Protein AF-0000000079761095 (afdb_homodimer)

Structure (mmCIF, N/CA/C/O backbone):
data_AF-0000000079761095-model_v1
#
loop_
_entity.id
_entity.type
_entity.pdbx_description
1 polymer 'Iron-only hydrogenase system regulator'
#
loop_
_atom_site.group_PDB
_atom_site.id
_atom_site.type_symbol
_atom_site.label_atom_id
_atom_site.label_alt_id
_atom_site.label_comp_id
_atom_site.label_asym_id
_atom_site.label_entity_id
_atom_site.label_seq_id
_atom_site.pdbx_PDB_ins_code
_atom_site.Cartn_x
_atom_site.Cartn_y
_atom_site.Cartn_z
_atom_site.occupancy
_atom_site.B_iso_or_equiv
_atom_site.auth_seq_id
_atom_site.auth_comp_id
_atom_site.auth_asym_id
_atom_site.auth_atom_id
_atom_site.pdbx_PDB_model_num
ATOM 1 N N . MET A 1 1 ? 18.969 -15.898 -5.188 1 64.88 1 MET A N 1
ATOM 2 C CA . MET A 1 1 ? 17.953 -15.617 -4.172 1 64.88 1 MET A CA 1
ATOM 3 C C . MET A 1 1 ? 16.625 -15.266 -4.82 1 64.88 1 MET A C 1
ATOM 5 O O . MET A 1 1 ? 16.578 -14.484 -5.77 1 64.88 1 MET A O 1
ATOM 9 N N . ASP A 1 2 ? 15.516 -16.047 -4.613 1 88.25 2 ASP A N 1
ATOM 10 C CA . ASP A 1 2 ? 14.297 -16.031 -5.414 1 88.25 2 ASP A CA 1
ATOM 11 C C . ASP A 1 2 ? 13.477 -14.773 -5.152 1 88.25 2 ASP A C 1
ATOM 13 O O . ASP A 1 2 ? 13.328 -14.352 -4 1 88.25 2 ASP A O 1
ATOM 17 N N . ASN A 1 3 ? 13.266 -14.039 -6.207 1 95.44 3 ASN A N 1
ATOM 18 C CA . ASN A 1 3 ? 12.453 -12.828 -6.145 1 95.44 3 ASN A CA 1
ATOM 19 C C . ASN A 1 3 ? 11.07 -13.117 -5.566 1 95.44 3 ASN A C 1
ATOM 21 O O . ASN A 1 3 ? 10.555 -14.227 -5.707 1 95.44 3 ASN A O 1
ATOM 25 N N . ARG A 1 4 ? 10.602 -12.164 -4.84 1 96.5 4 ARG A N 1
ATOM 26 C CA . ARG A 1 4 ? 9.219 -12.172 -4.363 1 96.5 4 ARG A CA 1
ATOM 27 C C . ARG A 1 4 ? 8.5 -10.883 -4.758 1 96.5 4 ARG A C 1
ATOM 29 O O . ARG A 1 4 ? 9.117 -9.828 -4.871 1 96.5 4 ARG A O 1
ATOM 36 N N . VAL A 1 5 ? 7.227 -11.055 -4.934 1 97.62 5 VAL A N 1
ATOM 37 C CA . VAL A 1 5 ? 6.402 -9.891 -5.219 1 97.62 5 VAL A CA 1
ATOM 38 C C . VAL A 1 5 ? 6.031 -9.18 -3.916 1 97.62 5 VAL A C 1
ATOM 40 O O . VAL A 1 5 ? 5.543 -9.812 -2.979 1 97.62 5 VAL A O 1
ATOM 43 N N . SER A 1 6 ? 6.336 -7.914 -3.852 1 98.38 6 SER A N 1
ATOM 44 C CA . SER A 1 6 ? 5.98 -7.09 -2.699 1 98.38 6 SER A CA 1
ATOM 45 C C . SER A 1 6 ? 5.41 -5.746 -3.133 1 98.38 6 SER A C 1
ATOM 47 O O . SER A 1 6 ? 5.637 -5.305 -4.262 1 98.38 6 SER A O 1
ATOM 49 N N . VAL A 1 7 ? 4.656 -5.18 -2.289 1 98.31 7 VAL A N 1
ATOM 50 C CA . VAL A 1 7 ? 4.168 -3.812 -2.434 1 98.31 7 VAL A CA 1
ATOM 51 C C . VAL A 1 7 ? 4.656 -2.961 -1.264 1 98.31 7 VAL A C 1
ATOM 53 O O . VAL A 1 7 ? 4.539 -3.365 -0.104 1 98.31 7 VAL A O 1
ATOM 56 N N . ILE A 1 8 ? 5.25 -1.808 -1.535 1 98.69 8 ILE A N 1
ATOM 57 C CA . ILE A 1 8 ? 5.559 -0.82 -0.507 1 98.69 8 ILE A CA 1
ATOM 58 C C . ILE A 1 8 ? 4.602 0.364 -0.625 1 98.69 8 ILE A C 1
ATOM 60 O O . ILE A 1 8 ? 4.605 1.078 -1.63 1 98.69 8 ILE A O 1
ATOM 64 N N . SER A 1 9 ? 3.77 0.522 0.354 1 98.5 9 SER A N 1
ATOM 65 C CA . SER A 1 9 ? 2.99 1.748 0.498 1 98.5 9 SER A CA 1
ATOM 66 C C . SER A 1 9 ? 3.812 2.852 1.154 1 98.5 9 SER A C 1
ATOM 68 O O . SER A 1 9 ? 4.484 2.619 2.162 1 98.5 9 SER A O 1
ATOM 70 N N . ILE A 1 10 ? 3.773 4.016 0.576 1 98.62 10 ILE A N 1
ATOM 71 C CA . ILE A 1 10 ? 4.543 5.164 1.032 1 98.62 10 ILE A CA 1
ATOM 72 C C . ILE A 1 10 ? 3.611 6.355 1.261 1 98.62 10 ILE A C 1
ATOM 7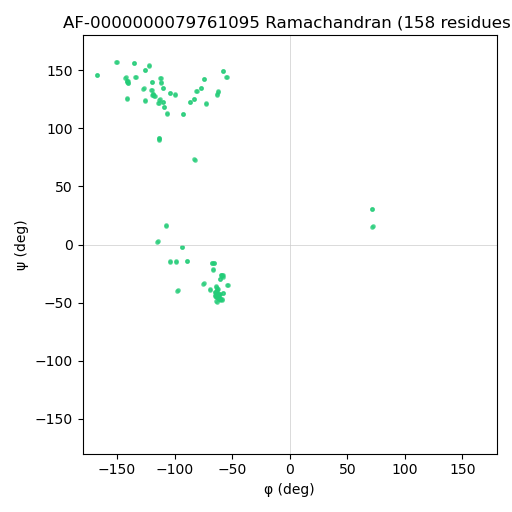4 O O . ILE A 1 10 ? 2.809 6.695 0.39 1 98.62 10 ILE A O 1
ATOM 78 N N . ILE A 1 11 ? 3.607 6.93 2.438 1 98.44 11 ILE A N 1
ATOM 79 C CA . ILE A 1 11 ? 2.922 8.188 2.719 1 98.44 11 ILE A CA 1
ATOM 80 C C . ILE A 1 11 ? 3.947 9.289 2.965 1 98.44 11 ILE A C 1
ATOM 82 O O . ILE A 1 11 ? 4.82 9.156 3.824 1 98.44 11 ILE A O 1
ATOM 86 N N . ILE A 1 12 ? 3.836 10.336 2.168 1 98.25 12 ILE A N 1
ATOM 87 C CA . ILE A 1 12 ? 4.734 11.477 2.277 1 98.25 12 ILE A CA 1
ATOM 88 C C . ILE A 1 12 ? 3.98 12.68 2.852 1 98.25 12 ILE A C 1
ATOM 90 O O . ILE A 1 12 ? 3.057 13.195 2.221 1 98.25 12 ILE A O 1
ATOM 94 N N . LYS A 1 13 ? 4.441 13.102 3.982 1 97.06 13 LYS A N 1
ATOM 95 C CA . LYS A 1 13 ? 3.848 14.273 4.629 1 97.06 13 LYS A CA 1
ATOM 96 C C . LYS A 1 13 ? 4.652 15.531 4.332 1 97.06 13 LYS A C 1
ATOM 98 O O . LYS A 1 13 ? 4.082 16.609 4.117 1 97.06 13 LYS A O 1
ATOM 103 N N . GLU A 1 14 ? 5.977 15.352 4.34 1 96.06 14 GLU A N 1
ATOM 104 C CA . GLU A 1 14 ? 6.867 16.469 4.055 1 96.06 14 GLU A CA 1
ATOM 105 C C . GLU A 1 14 ? 7.215 16.531 2.568 1 96.06 14 GLU A C 1
ATOM 107 O O . GLU A 1 14 ? 7.984 15.711 2.068 1 96.06 14 GLU A O 1
ATOM 112 N N . GLU A 1 15 ? 6.73 17.578 1.891 1 94.38 15 GLU A N 1
ATOM 113 C CA . GLU A 1 15 ? 6.922 17.734 0.452 1 94.38 15 GLU A CA 1
ATOM 114 C C . GLU A 1 15 ? 8.406 17.797 0.097 1 94.38 15 GLU A C 1
ATOM 116 O O . GLU A 1 15 ? 8.805 17.391 -0.998 1 94.38 15 GLU A O 1
ATOM 121 N N . GLU A 1 16 ? 9.195 18.234 1.048 1 96.38 16 GLU A N 1
ATOM 122 C CA . GLU A 1 16 ? 10.633 18.375 0.824 1 96.38 16 GLU A CA 1
ATOM 123 C C . GLU A 1 16 ? 11.297 17.016 0.636 1 96.38 16 GLU A C 1
ATOM 125 O O . GLU A 1 16 ? 12.414 16.922 0.113 1 96.38 16 GLU A O 1
ATOM 130 N N . SER A 1 17 ? 10.562 16 1.037 1 98.06 17 SER A N 1
ATOM 131 C CA . SER A 1 17 ? 11.133 14.656 0.964 1 98.06 17 SER A CA 1
ATOM 132 C C . SER A 1 17 ? 10.766 13.969 -0.347 1 98.06 17 SER A C 1
ATOM 134 O O . SER A 1 17 ? 11.273 12.883 -0.646 1 98.06 17 SER A O 1
ATOM 136 N N . ILE A 1 18 ? 9.977 14.609 -1.194 1 97.62 18 ILE A N 1
ATOM 137 C CA . ILE A 1 18 ? 9.492 14.023 -2.439 1 97.62 18 ILE A CA 1
ATOM 138 C C . ILE A 1 18 ? 10.672 13.719 -3.359 1 97.62 18 ILE A C 1
ATOM 140 O O . ILE A 1 18 ? 10.727 12.641 -3.965 1 97.62 18 ILE A O 1
ATOM 144 N N . GLY A 1 19 ? 11.531 14.617 -3.428 1 98.19 19 GLY A N 1
ATOM 145 C CA . GLY A 1 19 ? 12.711 14.398 -4.254 1 98.19 19 GLY A CA 1
ATOM 146 C C . GLY A 1 19 ? 13.516 13.188 -3.828 1 98.19 19 GLY A C 1
ATOM 147 O O . GLY A 1 19 ? 13.914 12.375 -4.664 1 98.19 19 GLY A O 1
ATOM 148 N N . ALA A 1 20 ? 13.773 13.07 -2.518 1 98.56 20 ALA A N 1
ATOM 149 C CA . ALA A 1 20 ? 14.555 11.961 -1.973 1 98.56 20 ALA A CA 1
ATOM 150 C C . ALA A 1 20 ? 13.852 10.625 -2.205 1 98.56 20 ALA A C 1
ATOM 152 O O . ALA A 1 20 ? 14.5 9.633 -2.541 1 98.56 20 ALA A O 1
ATOM 153 N N . VAL A 1 21 ? 12.57 10.609 -2.062 1 98.75 21 VAL A N 1
ATOM 154 C CA . VAL A 1 21 ? 11.797 9.398 -2.322 1 98.75 21 VAL A CA 1
ATOM 155 C C . VAL A 1 21 ? 11.977 8.977 -3.777 1 98.75 21 VAL A C 1
ATOM 157 O O . VAL A 1 21 ? 12.281 7.812 -4.059 1 98.75 21 VAL A O 1
ATOM 160 N N . ASN A 1 22 ? 11.844 9.969 -4.691 1 98.25 22 ASN A N 1
ATOM 161 C CA . ASN A 1 22 ? 11.977 9.68 -6.117 1 98.25 22 ASN A CA 1
ATOM 162 C C . ASN A 1 22 ? 13.367 9.164 -6.461 1 98.25 22 ASN A C 1
ATOM 164 O O . ASN A 1 22 ? 13.516 8.266 -7.289 1 98.25 22 ASN A O 1
ATOM 168 N N . GLU A 1 23 ? 14.281 9.727 -5.824 1 98.69 23 GLU A N 1
ATOM 169 C CA . GLU A 1 23 ? 15.648 9.289 -6.062 1 98.69 23 GLU A CA 1
ATOM 170 C C . GLU A 1 23 ? 15.852 7.84 -5.613 1 98.69 23 GLU A C 1
ATOM 172 O O . GLU A 1 23 ? 16.469 7.047 -6.324 1 98.69 23 GLU A O 1
ATOM 177 N N . LEU A 1 24 ? 15.336 7.527 -4.457 1 98.81 24 LEU A N 1
ATOM 178 C CA . LEU A 1 24 ? 15.445 6.16 -3.957 1 98.81 24 LEU A CA 1
ATOM 179 C C . LEU A 1 24 ? 14.75 5.18 -4.895 1 98.81 24 LEU A C 1
ATOM 181 O O . LEU A 1 24 ? 15.289 4.117 -5.207 1 98.81 24 LEU A O 1
ATOM 185 N N . LEU A 1 25 ? 13.547 5.543 -5.387 1 98.81 25 LEU A N 1
ATOM 186 C CA . LEU A 1 25 ? 12.82 4.672 -6.301 1 98.81 25 LEU A CA 1
ATOM 187 C C . LEU A 1 25 ? 13.586 4.48 -7.605 1 98.81 25 LEU A C 1
ATOM 189 O O . LEU A 1 25 ? 13.578 3.393 -8.18 1 98.81 25 LEU A O 1
ATOM 193 N N . HIS A 1 26 ? 14.219 5.586 -7.961 1 98.69 26 HIS A N 1
ATOM 194 C CA . HIS A 1 26 ? 15.039 5.484 -9.164 1 98.69 26 HIS A CA 1
ATOM 195 C C . HIS A 1 26 ? 16.203 4.52 -8.961 1 98.69 26 HIS A C 1
ATOM 197 O O . HIS A 1 26 ? 16.5 3.711 -9.836 1 98.69 26 HIS A O 1
ATOM 203 N N . GLU A 1 27 ? 16.844 4.535 -7.844 1 98.56 27 GLU A N 1
ATOM 204 C CA . GLU A 1 27 ? 17.969 3.662 -7.527 1 98.56 27 GLU A CA 1
ATOM 205 C C . GLU A 1 27 ? 17.562 2.191 -7.582 1 98.56 27 GLU A C 1
ATOM 207 O O . GLU A 1 27 ? 18.391 1.323 -7.875 1 98.56 27 GLU A O 1
ATOM 212 N N . PHE A 1 28 ? 16.312 1.917 -7.293 1 98.69 28 PHE A N 1
ATOM 213 C CA . PHE A 1 28 ? 15.852 0.536 -7.207 1 98.69 28 PHE A CA 1
ATOM 214 C C . PHE A 1 28 ? 14.977 0.183 -8.398 1 98.69 28 PHE A C 1
ATOM 216 O O . PHE A 1 28 ? 14.242 -0.809 -8.367 1 98.69 28 PHE A O 1
ATOM 223 N N . ARG A 1 29 ? 14.984 0.918 -9.453 1 98.31 29 ARG A N 1
ATOM 224 C CA . ARG A 1 29 ? 14.055 0.848 -10.578 1 98.31 29 ARG A CA 1
ATOM 225 C C . ARG A 1 29 ? 14.078 -0.533 -11.227 1 98.31 29 ARG A C 1
ATOM 227 O O . ARG A 1 29 ? 13.086 -0.967 -11.812 1 98.31 29 ARG A O 1
ATOM 234 N N . GLU A 1 30 ? 15.227 -1.26 -11.109 1 98.12 30 GLU A N 1
ATOM 235 C CA . GLU A 1 30 ? 15.344 -2.557 -11.766 1 98.12 30 GLU A CA 1
ATOM 236 C C . GLU A 1 30 ? 14.391 -3.576 -11.148 1 98.12 30 GLU A C 1
ATOM 238 O O . GLU A 1 30 ? 14.055 -4.582 -11.781 1 98.12 30 GLU A O 1
ATOM 243 N N . TYR A 1 31 ? 13.969 -3.35 -9.961 1 98.38 31 TYR A N 1
ATOM 244 C CA . TYR A 1 31 ? 13.102 -4.277 -9.242 1 98.38 31 TYR A CA 1
ATOM 245 C C . TYR A 1 31 ? 11.641 -3.844 -9.328 1 98.38 31 TYR A C 1
ATOM 247 O O . TYR A 1 31 ? 10.734 -4.609 -8.992 1 98.38 31 TYR A O 1
ATOM 255 N N . ILE A 1 32 ? 11.359 -2.588 -9.75 1 98.44 32 ILE A N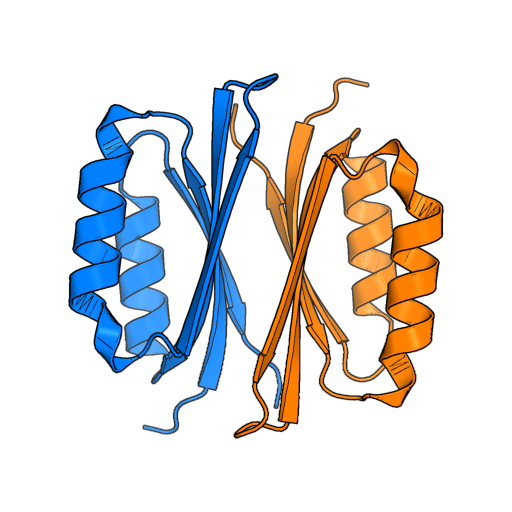 1
ATOM 256 C CA . ILE A 1 32 ? 10.023 -2.004 -9.695 1 98.44 32 ILE A CA 1
ATOM 257 C C . ILE A 1 32 ? 9.25 -2.365 -10.961 1 98.44 32 ILE A C 1
ATOM 259 O O . ILE A 1 32 ? 9.695 -2.066 -12.078 1 98.44 32 ILE A O 1
ATOM 263 N N . VAL A 1 33 ? 8.148 -2.984 -10.711 1 96.88 33 VAL A N 1
ATOM 264 C CA . VAL A 1 33 ? 7.375 -3.408 -11.867 1 96.88 33 VAL A CA 1
ATOM 265 C C . VAL A 1 33 ? 6.18 -2.479 -12.062 1 96.88 33 VAL A C 1
ATOM 267 O O . VAL A 1 33 ? 5.512 -2.52 -13.094 1 96.88 33 VAL A O 1
ATOM 270 N N . GLY A 1 34 ? 5.891 -1.722 -11.055 1 96.44 34 GLY A N 1
ATOM 271 C CA . GLY A 1 34 ? 4.805 -0.754 -11.117 1 96.44 34 GLY A CA 1
ATOM 272 C C . GLY A 1 34 ? 4.812 0.23 -9.969 1 96.44 34 GLY A C 1
ATOM 273 O O . GLY A 1 34 ? 5.273 -0.095 -8.867 1 96.44 34 GLY A O 1
ATOM 274 N N . ARG A 1 35 ? 4.402 1.448 -10.273 1 96 35 ARG A N 1
ATOM 275 C CA . ARG A 1 35 ? 4.273 2.479 -9.25 1 96 35 ARG A CA 1
ATOM 276 C C . ARG A 1 35 ? 3.023 3.322 -9.477 1 96 35 ARG A C 1
ATOM 278 O O . ARG A 1 35 ? 2.666 3.619 -10.617 1 96 35 ARG A O 1
ATOM 285 N N . MET A 1 36 ? 2.373 3.617 -8.438 1 94.62 36 MET A N 1
ATOM 286 C CA . MET A 1 36 ? 1.182 4.465 -8.453 1 94.62 36 MET A CA 1
ATOM 287 C C . MET A 1 36 ? 1.247 5.508 -7.344 1 94.62 36 MET A C 1
ATOM 289 O O . MET A 1 36 ? 1.802 5.254 -6.273 1 94.62 36 MET A O 1
ATOM 293 N N . GLY A 1 37 ? 0.682 6.738 -7.723 1 94.38 37 GLY A N 1
ATOM 294 C CA . GLY A 1 37 ? 0.681 7.793 -6.723 1 94.38 37 GLY A CA 1
ATOM 295 C C . GLY A 1 37 ? -0.573 8.648 -6.754 1 94.38 37 GLY A C 1
ATOM 296 O O . GLY A 1 37 ? -1.129 8.898 -7.824 1 94.38 37 GLY A O 1
ATOM 297 N N . ILE A 1 38 ? -1.025 9.062 -5.625 1 93.75 38 ILE A N 1
ATOM 298 C CA . ILE A 1 38 ? -2.211 9.906 -5.52 1 93.75 38 ILE A CA 1
ATOM 299 C C . ILE A 1 38 ? -2.004 10.961 -4.434 1 93.75 38 ILE A C 1
ATOM 301 O O . ILE A 1 38 ? -1.709 10.625 -3.285 1 93.75 38 ILE A O 1
ATOM 305 N N . PRO A 1 39 ? -2.182 12.266 -4.758 1 94.56 39 PRO A N 1
ATOM 306 C CA . PRO A 1 39 ? -2.184 13.281 -3.709 1 94.56 39 PRO A CA 1
ATOM 307 C C . PRO A 1 39 ? -3.492 13.32 -2.924 1 94.56 39 PRO A C 1
ATOM 309 O O . PRO A 1 39 ? -4.566 13.117 -3.494 1 94.56 39 PRO A O 1
ATOM 312 N N . TYR A 1 40 ? -3.395 13.391 -1.656 1 96.94 40 TYR A N 1
ATOM 313 C CA . TYR A 1 40 ? -4.547 13.68 -0.807 1 96.94 40 TYR A CA 1
ATOM 314 C C . TYR A 1 40 ? -4.395 15.031 -0.125 1 96.94 40 TYR A C 1
ATOM 316 O O . TYR A 1 40 ? -3.918 15.117 1.01 1 96.94 40 TYR A O 1
ATOM 324 N N . ARG A 1 41 ? -4.891 16.078 -0.725 1 94.94 41 ARG A N 1
ATOM 325 C CA . ARG A 1 41 ? -4.602 17.469 -0.39 1 94.94 41 ARG A CA 1
ATO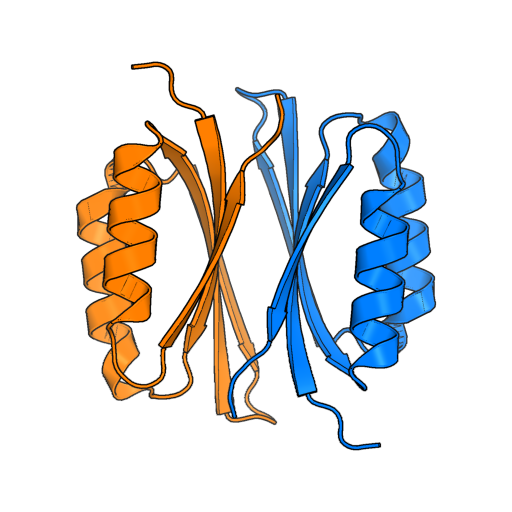M 326 C C . ARG A 1 41 ? -5.32 17.875 0.891 1 94.94 41 ARG A C 1
ATOM 328 O O . ARG A 1 41 ? -4.801 18.688 1.667 1 94.94 41 ARG A O 1
ATOM 335 N N . ASP A 1 42 ? -6.5 17.281 1.057 1 95 42 ASP A N 1
ATOM 336 C CA . ASP A 1 42 ? -7.281 17.688 2.223 1 95 42 ASP A CA 1
ATOM 337 C C . ASP A 1 42 ? -6.5 17.453 3.514 1 95 42 ASP A C 1
ATOM 339 O O . ASP A 1 42 ? -6.699 18.156 4.504 1 95 42 ASP A O 1
ATOM 343 N N . ARG A 1 43 ? -5.594 16.453 3.371 1 95.69 43 ARG A N 1
ATOM 344 C CA . ARG A 1 43 ? -4.805 16.141 4.559 1 95.69 43 ARG A CA 1
ATOM 345 C C . ARG A 1 43 ? -3.332 16.453 4.336 1 95.69 43 ARG A C 1
ATOM 347 O O . ARG A 1 43 ? -2.492 16.172 5.191 1 95.69 43 ARG A O 1
ATOM 354 N N . GLY A 1 44 ? -2.992 16.953 3.25 1 95.5 44 GLY A N 1
ATOM 355 C CA . GLY A 1 44 ? -1.648 17.422 2.938 1 95.5 44 GLY A CA 1
ATOM 356 C C . GLY A 1 44 ? -0.651 16.297 2.771 1 95.5 44 GLY A C 1
ATOM 357 O O . GLY A 1 44 ? 0.516 16.422 3.146 1 95.5 44 GLY A O 1
ATOM 358 N N . VAL A 1 45 ? -1.139 15.195 2.312 1 97 45 VAL A N 1
ATOM 359 C CA . VAL A 1 45 ? -0.204 14.078 2.17 1 97 45 VAL A CA 1
ATOM 360 C C . VAL A 1 45 ? -0.191 13.602 0.72 1 97 45 VAL A C 1
ATOM 362 O O . VAL A 1 45 ? -1.146 13.828 -0.025 1 97 45 VAL A O 1
ATOM 365 N N . SER A 1 46 ? 0.903 13.016 0.318 1 97.5 46 SER A N 1
ATOM 366 C CA . SER A 1 46 ? 1.04 12.266 -0.927 1 97.5 46 SER A CA 1
ATOM 367 C C . SER A 1 46 ? 1.235 10.773 -0.66 1 97.5 46 SER A C 1
ATOM 369 O O . SER A 1 46 ? 1.947 10.398 0.272 1 97.5 46 SER A O 1
ATOM 371 N N . ILE A 1 47 ? 0.594 9.953 -1.454 1 97.75 47 ILE A N 1
ATOM 372 C CA . ILE A 1 47 ? 0.656 8.508 -1.284 1 97.75 47 ILE A CA 1
ATOM 373 C C . ILE A 1 47 ? 1.239 7.863 -2.541 1 97.75 47 ILE A C 1
ATOM 375 O O . ILE A 1 47 ? 0.859 8.219 -3.66 1 97.75 47 ILE A O 1
ATOM 379 N N . ILE A 1 48 ? 2.174 6.969 -2.4 1 98.19 48 ILE A N 1
ATOM 380 C CA . ILE A 1 48 ? 2.746 6.195 -3.5 1 98.19 48 ILE A CA 1
ATOM 381 C C . ILE A 1 48 ? 2.672 4.707 -3.176 1 98.19 48 ILE A C 1
ATOM 383 O O . ILE A 1 48 ? 2.936 4.297 -2.043 1 98.19 48 ILE A O 1
ATOM 387 N N . SER A 1 49 ? 2.279 3.893 -4.02 1 97.94 49 SER A N 1
ATOM 388 C CA . SER A 1 49 ? 2.363 2.438 -3.945 1 97.94 49 SER A CA 1
ATOM 389 C C . SER A 1 49 ? 3.309 1.885 -5.004 1 97.94 49 SER A C 1
ATOM 391 O O . SER A 1 49 ? 3.141 2.152 -6.195 1 97.94 49 SER A O 1
ATOM 393 N N . VAL A 1 50 ? 4.285 1.135 -4.555 1 98.38 50 VAL A N 1
ATOM 394 C CA . VAL A 1 50 ? 5.277 0.581 -5.469 1 98.38 50 VAL A CA 1
ATOM 395 C C . VAL A 1 50 ? 5.242 -0.945 -5.41 1 98.38 50 VAL A C 1
ATOM 397 O O . VAL A 1 50 ? 5.262 -1.532 -4.328 1 98.38 50 VAL A O 1
ATOM 400 N N . VAL A 1 51 ? 5.148 -1.542 -6.566 1 98.38 51 VAL A N 1
ATOM 401 C CA . VAL A 1 51 ? 5.164 -2.996 -6.684 1 98.38 51 VAL A CA 1
ATOM 402 C C . VAL A 1 51 ? 6.555 -3.467 -7.098 1 98.38 51 VAL A C 1
ATOM 404 O O . VAL A 1 51 ? 7.121 -2.973 -8.078 1 98.38 51 VAL A O 1
ATOM 407 N N . LEU A 1 52 ? 7.07 -4.434 -6.32 1 98.56 52 LEU A N 1
ATOM 408 C CA . LEU A 1 52 ? 8.406 -4.953 -6.59 1 98.56 52 LEU A CA 1
ATOM 409 C C . LEU A 1 52 ? 8.359 -6.445 -6.902 1 98.56 52 LEU A C 1
ATOM 411 O O . LEU A 1 52 ? 7.535 -7.176 -6.34 1 98.56 52 LEU A O 1
ATOM 415 N N . ASP A 1 53 ? 9.133 -6.809 -7.836 1 98.31 53 ASP A N 1
ATOM 416 C CA . ASP A 1 53 ? 9.57 -8.188 -8.008 1 98.31 53 ASP A CA 1
ATOM 417 C C . ASP A 1 53 ? 11.07 -8.328 -7.77 1 98.31 53 ASP A C 1
ATOM 419 O O . ASP A 1 53 ? 11.867 -8.102 -8.68 1 98.31 53 ASP A O 1
ATOM 423 N N . ALA A 1 54 ? 11.43 -8.602 -6.457 1 98.38 54 ALA A N 1
ATOM 424 C CA . ALA A 1 54 ? 12.805 -8.406 -5.996 1 98.38 54 ALA A CA 1
ATOM 425 C C . ALA A 1 54 ? 13.156 -9.383 -4.879 1 98.38 54 ALA A C 1
ATOM 427 O O . ALA A 1 54 ? 12.266 -9.953 -4.242 1 98.38 54 ALA A O 1
ATOM 428 N N . PRO A 1 55 ? 14.508 -9.648 -4.695 1 97.81 55 PRO A N 1
ATOM 429 C CA . PRO A 1 55 ? 14.914 -10.359 -3.479 1 97.81 55 PRO A CA 1
ATOM 430 C C . PRO A 1 55 ? 14.484 -9.641 -2.203 1 97.81 55 PRO A C 1
ATOM 432 O O . PRO A 1 55 ? 14.398 -8.414 -2.182 1 97.81 55 PRO A O 1
ATOM 435 N N . GLY A 1 56 ? 14.219 -10.422 -1.152 1 97.19 56 GLY A N 1
ATOM 436 C CA . GLY A 1 56 ? 13.758 -9.875 0.112 1 97.19 56 GLY A CA 1
ATOM 437 C C . GLY A 1 56 ? 14.672 -8.789 0.66 1 97.19 56 GLY A C 1
ATOM 438 O O . GLY A 1 56 ? 14.195 -7.805 1.229 1 97.19 56 GLY A O 1
ATOM 439 N N . ASP A 1 57 ? 15.898 -8.938 0.451 1 97.12 57 ASP A N 1
ATOM 440 C CA . ASP A 1 57 ? 16.859 -7.973 0.992 1 97.12 57 ASP A CA 1
ATOM 441 C C . ASP A 1 57 ? 16.734 -6.625 0.288 1 97.12 57 ASP A C 1
ATOM 443 O O . ASP A 1 57 ? 16.906 -5.574 0.914 1 97.12 57 ASP A O 1
ATOM 447 N N . ALA A 1 58 ? 16.516 -6.645 -1.001 1 98.12 58 ALA A N 1
ATOM 448 C CA . ALA A 1 58 ? 16.328 -5.402 -1.746 1 98.12 58 ALA A CA 1
ATOM 449 C C . ALA A 1 58 ? 15.078 -4.664 -1.289 1 98.12 58 ALA A C 1
ATOM 451 O O . ALA A 1 58 ? 15.109 -3.451 -1.061 1 98.12 58 ALA A O 1
ATOM 452 N N . THR A 1 59 ? 14 -5.402 -1.123 1 98.44 59 THR A N 1
ATOM 453 C CA . THR A 1 59 ? 12.742 -4.801 -0.672 1 98.44 59 THR A CA 1
ATOM 454 C C . THR A 1 59 ? 12.906 -4.191 0.716 1 98.44 59 THR A C 1
ATOM 456 O O . THR A 1 59 ? 12.508 -3.047 0.947 1 98.44 59 THR A O 1
ATOM 459 N N . SER A 1 60 ? 13.555 -4.984 1.595 1 98 60 SER A N 1
ATOM 460 C CA . SER A 1 60 ? 13.766 -4.504 2.957 1 98 60 SER A CA 1
ATOM 461 C C . SER A 1 60 ? 14.672 -3.273 2.979 1 98 60 SER A C 1
ATOM 463 O O . SER A 1 60 ? 14.43 -2.34 3.748 1 98 60 SER A O 1
ATOM 465 N N . SER A 1 61 ? 15.695 -3.318 2.16 1 98.56 61 SER A N 1
ATOM 466 C CA . SER A 1 61 ? 16.625 -2.193 2.068 1 98.56 61 SER A CA 1
ATOM 467 C C . SER A 1 61 ? 15.906 -0.927 1.61 1 98.56 61 SER A C 1
ATOM 469 O O . SER A 1 61 ? 16.047 0.131 2.227 1 98.56 61 SER A O 1
ATOM 471 N N . LEU A 1 62 ? 15.109 -1.029 0.595 1 98.75 62 LEU A N 1
ATOM 472 C CA . LEU A 1 62 ? 14.367 0.123 0.091 1 98.75 62 LEU A CA 1
ATOM 473 C C . LEU A 1 62 ? 13.383 0.634 1.135 1 98.75 62 LEU A C 1
ATOM 475 O O . LEU A 1 62 ? 13.336 1.834 1.414 1 98.75 62 LEU A O 1
ATOM 479 N N . SER A 1 63 ? 12.617 -0.304 1.691 1 98.56 63 SER A N 1
ATOM 480 C CA . SER A 1 63 ? 11.633 0.079 2.703 1 98.56 63 SER A CA 1
ATOM 481 C C . SER A 1 63 ? 12.305 0.778 3.883 1 98.56 63 SER A C 1
ATOM 483 O O . SER A 1 63 ? 11.812 1.799 4.367 1 98.56 63 SER A O 1
ATOM 485 N N . GLY A 1 64 ? 13.453 0.19 4.25 1 98.44 64 GLY A N 1
ATOM 486 C CA . GLY A 1 64 ? 14.203 0.782 5.348 1 98.44 64 GLY A CA 1
ATOM 487 C C . GLY A 1 64 ? 14.68 2.191 5.051 1 98.44 64 GLY A C 1
ATOM 488 O O . GLY A 1 64 ? 14.555 3.084 5.891 1 98.44 64 GLY A O 1
ATOM 489 N N . LYS A 1 65 ? 15.219 2.438 3.926 1 98.75 65 LYS A N 1
ATOM 490 C CA . LYS A 1 65 ? 15.719 3.75 3.518 1 98.75 65 LYS A CA 1
ATOM 491 C C . LYS A 1 65 ? 14.578 4.766 3.436 1 98.75 65 LYS A C 1
ATOM 493 O O . LYS A 1 65 ? 14.727 5.906 3.871 1 98.75 65 LYS A O 1
ATOM 498 N N . LEU A 1 66 ? 13.438 4.355 2.898 1 98.69 66 LEU A N 1
ATOM 499 C CA . LEU A 1 66 ? 12.273 5.223 2.811 1 98.69 66 LEU A CA 1
ATOM 500 C C . LEU A 1 66 ? 11.805 5.648 4.199 1 98.69 66 LEU A C 1
ATOM 502 O O . LEU A 1 66 ? 11.516 6.824 4.426 1 98.69 66 LEU A O 1
ATOM 506 N N . GLY A 1 67 ? 11.812 4.684 5.094 1 97.38 67 GLY A N 1
ATOM 507 C CA . GLY A 1 67 ? 11.336 4.941 6.445 1 97.38 67 GLY A CA 1
ATOM 508 C C . GLY A 1 67 ? 12.203 5.922 7.207 1 97.38 67 GLY A C 1
ATOM 509 O O . GLY A 1 67 ? 11.773 6.488 8.219 1 97.38 67 GLY A O 1
ATOM 510 N N . MET A 1 68 ? 13.391 6.152 6.723 1 97.69 68 MET A N 1
ATOM 511 C CA . MET A 1 68 ? 14.336 7.027 7.41 1 97.69 68 MET A CA 1
ATOM 512 C C . MET A 1 68 ? 14.172 8.477 6.961 1 97.69 68 MET A C 1
ATOM 514 O O . MET A 1 68 ? 14.711 9.391 7.582 1 97.69 68 MET A O 1
ATOM 518 N N . LEU A 1 69 ? 13.477 8.648 5.902 1 98.12 69 LEU A N 1
ATOM 519 C CA . LEU A 1 69 ? 13.289 10 5.387 1 98.12 69 LEU A CA 1
ATOM 520 C C . LEU A 1 69 ? 12.289 10.781 6.242 1 98.12 69 LEU A C 1
ATOM 522 O O . LEU A 1 69 ? 11.281 10.219 6.684 1 98.12 69 LEU A O 1
ATOM 526 N N . GLU A 1 70 ? 12.547 12.055 6.43 1 97 70 GLU A N 1
ATOM 527 C CA . GLU A 1 70 ? 11.68 12.898 7.242 1 97 70 GLU A CA 1
ATOM 528 C C . GLU A 1 70 ? 10.273 12.984 6.641 1 97 70 GLU A C 1
ATOM 530 O O . GLU A 1 70 ? 10.125 13.234 5.441 1 97 70 GLU A O 1
ATOM 535 N N . GLY A 1 71 ? 9.266 12.766 7.492 1 97.25 71 GLY A N 1
ATOM 536 C CA . GLY A 1 71 ? 7.887 12.922 7.059 1 97.25 71 GLY A CA 1
ATOM 537 C C . GLY A 1 71 ? 7.422 11.82 6.125 1 97.25 71 GLY A C 1
ATOM 538 O O . GLY A 1 71 ? 6.445 11.984 5.391 1 97.25 71 GLY A O 1
ATOM 539 N N . VAL A 1 72 ? 8.203 10.719 6.098 1 98.25 72 VAL A N 1
ATOM 540 C CA . VAL A 1 72 ? 7.867 9.609 5.211 1 98.25 72 VAL A CA 1
ATOM 541 C C . VAL A 1 72 ? 7.594 8.359 6.039 1 98.25 72 VAL A C 1
ATOM 543 O O . VAL A 1 72 ? 8.344 8.039 6.961 1 98.25 72 VAL A O 1
ATOM 546 N N . SER A 1 73 ? 6.496 7.75 5.809 1 98 73 SER A N 1
ATOM 547 C CA . SER A 1 73 ? 6.191 6.422 6.336 1 98 73 SER A CA 1
ATOM 548 C C . SER A 1 73 ? 6.109 5.387 5.223 1 98 73 SER A C 1
ATOM 550 O O . SER A 1 73 ? 5.633 5.688 4.125 1 98 73 SER A O 1
ATOM 552 N N . ALA A 1 74 ? 6.59 4.195 5.531 1 98.25 74 ALA A N 1
ATOM 553 C CA . ALA A 1 74 ? 6.578 3.123 4.539 1 98.25 74 ALA A CA 1
ATOM 554 C C . ALA A 1 74 ? 6.234 1.784 5.188 1 98.25 74 ALA A C 1
ATOM 556 O O . ALA A 1 74 ? 6.676 1.495 6.301 1 98.25 74 ALA A O 1
ATOM 557 N N . LYS A 1 75 ? 5.449 0.969 4.508 1 98.25 75 LYS A N 1
ATOM 558 C CA . LYS A 1 75 ? 5.109 -0.383 4.941 1 98.25 75 LYS A CA 1
ATOM 559 C C . LYS A 1 75 ? 5.074 -1.347 3.76 1 98.25 75 LYS A C 1
ATOM 561 O O . LYS A 1 75 ? 4.551 -1.014 2.695 1 98.25 75 LYS A O 1
ATOM 566 N N . THR A 1 76 ? 5.586 -2.539 4.008 1 98.44 76 THR A N 1
ATOM 567 C CA . THR A 1 76 ? 5.719 -3.525 2.941 1 98.44 76 THR A CA 1
ATOM 568 C C . THR A 1 76 ? 4.73 -4.672 3.141 1 98.44 76 THR A C 1
ATOM 570 O O . THR A 1 76 ? 4.543 -5.148 4.262 1 98.44 76 THR A O 1
ATOM 573 N N . LEU A 1 77 ? 4.094 -5.035 2.066 1 98.31 77 LEU A N 1
ATOM 574 C CA . LEU A 1 77 ? 3.34 -6.281 1.965 1 98.31 77 LEU A CA 1
ATOM 575 C C . LEU A 1 77 ? 3.984 -7.223 0.954 1 98.31 77 LEU A C 1
ATOM 577 O O . LEU A 1 77 ? 4.16 -6.863 -0.213 1 98.31 77 LEU A O 1
ATOM 581 N N . THR A 1 78 ? 4.344 -8.367 1.401 1 97.31 78 THR A N 1
ATOM 582 C CA . THR A 1 78 ? 4.91 -9.367 0.5 1 97.31 78 THR A CA 1
ATOM 583 C C . THR A 1 78 ? 3.883 -10.445 0.177 1 97.31 78 THR A C 1
ATOM 585 O O . THR A 1 78 ? 3.217 -10.969 1.075 1 97.31 78 THR A O 1
ATOM 588 N N . ALA A 1 79 ? 3.758 -10.695 -1.139 1 93.62 79 ALA A N 1
ATOM 589 C CA . ALA A 1 79 ? 2.834 -11.75 -1.557 1 93.62 79 ALA A CA 1
ATOM 590 C C . ALA A 1 79 ? 3.279 -13.109 -1.03 1 93.62 79 ALA A C 1
ATOM 592 O O . ALA A 1 79 ? 4.473 -13.422 -1.027 1 93.62 79 ALA A O 1
ATOM 593 N N . LYS A 1 80 ? 2.33 -13.789 -0.399 1 83.88 80 LYS A N 1
ATOM 594 C CA . LYS A 1 80 ? 2.582 -15.188 -0.078 1 83.88 80 LYS A CA 1
ATOM 595 C C . LYS A 1 80 ? 2.273 -16.094 -1.271 1 83.88 80 LYS A C 1
ATOM 597 O O . LYS A 1 80 ? 1.139 -16.531 -1.438 1 83.88 80 LYS A O 1
ATOM 602 N N . LEU A 1 81 ? 3.148 -16.031 -2.227 1 69.25 81 LEU A N 1
ATOM 603 C CA . LEU A 1 81 ? 2.938 -16.844 -3.42 1 69.25 81 LEU A CA 1
ATOM 604 C C . LEU A 1 81 ? 3.395 -18.281 -3.189 1 69.25 81 LEU A C 1
ATOM 606 O O . LEU A 1 81 ? 4.293 -18.516 -2.379 1 69.25 81 LEU A O 1
ATOM 610 N N . MET B 1 1 ? -14.719 10.039 16.969 1 65 1 MET B N 1
ATOM 611 C CA . MET B 1 1 ? -13.438 9.359 16.828 1 65 1 MET B CA 1
ATOM 612 C C . MET B 1 1 ? -12.68 9.852 15.602 1 65 1 MET B C 1
ATOM 614 O O . MET B 1 1 ? -13.258 9.977 14.523 1 65 1 MET B O 1
ATOM 618 N N . ASP B 1 2 ? -11.477 10.492 15.734 1 88.19 2 ASP B N 1
ATOM 619 C CA . ASP B 1 2 ? -10.828 11.305 14.711 1 88.19 2 ASP B CA 1
ATOM 620 C C . ASP B 1 2 ? -10.273 10.43 13.586 1 88.19 2 ASP B C 1
ATOM 622 O O . ASP B 1 2 ? -9.695 9.375 13.844 1 88.19 2 ASP B O 1
ATOM 626 N N . ASN B 1 3 ? -10.75 10.711 12.414 1 95.44 3 ASN B N 1
ATOM 627 C CA . ASN B 1 3 ? -10.281 10.016 11.219 1 95.44 3 ASN B CA 1
ATOM 628 C C . ASN B 1 3 ? -8.766 10.109 11.07 1 95.44 3 ASN B C 1
ATOM 630 O O . ASN B 1 3 ? -8.156 11.078 11.531 1 95.44 3 ASN B O 1
ATOM 634 N N . ARG B 1 4 ? -8.227 9.055 10.578 1 96.38 4 ARG B N 1
ATOM 635 C CA . ARG B 1 4 ? -6.82 9.023 10.188 1 96.38 4 ARG B CA 1
ATOM 636 C C . ARG B 1 4 ? -6.668 8.57 8.734 1 96.38 4 ARG B C 1
ATOM 638 O O . ARG B 1 4 ? -7.473 7.777 8.242 1 96.38 4 ARG B O 1
ATOM 645 N N . VAL B 1 5 ? -5.633 9.078 8.156 1 97.56 5 VAL B N 1
ATOM 646 C CA . VAL B 1 5 ? -5.32 8.656 6.797 1 97.56 5 VAL B CA 1
ATOM 647 C C . VAL B 1 5 ? -4.531 7.348 6.832 1 97.56 5 VAL B C 1
ATOM 649 O O . VAL B 1 5 ? -3.533 7.238 7.543 1 97.56 5 VAL B O 1
ATOM 652 N N . SER B 1 6 ? -5.031 6.367 6.129 1 98.31 6 SER B N 1
ATOM 653 C CA . SER B 1 6 ? -4.355 5.082 6.008 1 98.31 6 SER B CA 1
ATOM 654 C C . SER B 1 6 ? -4.367 4.582 4.566 1 98.31 6 SER B C 1
ATOM 656 O O . SER B 1 6 ? -5.191 5.023 3.76 1 98.31 6 SER B O 1
ATOM 658 N N . VAL B 1 7 ? -3.438 3.768 4.266 1 98.31 7 VAL B N 1
ATOM 659 C CA . VAL B 1 7 ? -3.385 3.039 3.002 1 98.31 7 VAL B CA 1
ATOM 660 C C . VAL B 1 7 ? -3.426 1.536 3.27 1 98.31 7 VAL B C 1
ATOM 662 O O . VAL B 1 7 ? -2.686 1.028 4.113 1 98.31 7 VAL B O 1
ATOM 665 N N . ILE B 1 8 ? -4.312 0.81 2.605 1 98.69 8 ILE B N 1
ATOM 666 C CA . ILE B 1 8 ? -4.301 -0.649 2.617 1 98.69 8 ILE B CA 1
ATOM 667 C C . ILE B 1 8 ? -3.793 -1.173 1.276 1 98.69 8 ILE B C 1
ATOM 669 O O . ILE B 1 8 ? -4.426 -0.959 0.24 1 98.69 8 ILE B O 1
ATOM 673 N N . SER B 1 9 ? -2.652 -1.777 1.298 1 98.5 9 SER B N 1
ATOM 674 C CA . SER B 1 9 ? -2.184 -2.553 0.153 1 98.5 9 SER B CA 1
ATOM 675 C C . SER B 1 9 ? -2.812 -3.941 0.131 1 98.5 9 SER B C 1
ATOM 677 O O . SER B 1 9 ? -2.852 -4.629 1.154 1 98.5 9 SER B O 1
ATOM 679 N N . ILE B 1 10 ? -3.309 -4.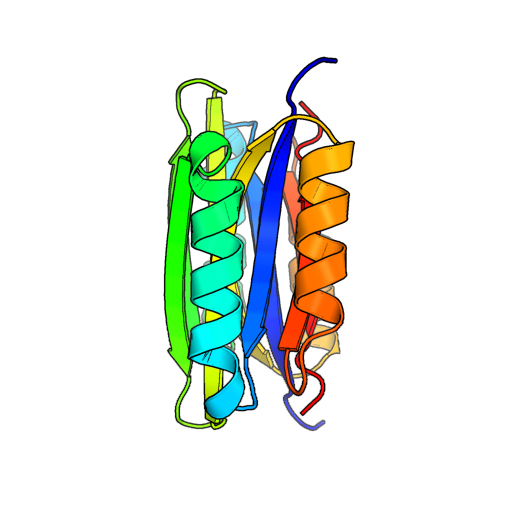332 -1.016 1 98.62 10 ILE B N 1
ATOM 680 C CA . ILE B 1 10 ? -4 -5.602 -1.203 1 98.62 10 ILE B CA 1
ATOM 681 C C . ILE B 1 10 ? -3.354 -6.379 -2.35 1 98.62 10 ILE B C 1
ATOM 683 O O . ILE B 1 10 ? -3.16 -5.84 -3.441 1 98.62 10 ILE B O 1
ATOM 687 N N . ILE B 1 11 ? -2.908 -7.586 -2.119 1 98.5 11 ILE B N 1
ATOM 688 C CA . ILE B 1 11 ? -2.457 -8.492 -3.168 1 98.5 11 ILE B CA 1
ATOM 689 C C . ILE B 1 11 ? -3.451 -9.641 -3.316 1 98.5 11 ILE B C 1
ATOM 691 O O . ILE B 1 11 ? -3.76 -10.336 -2.344 1 98.5 11 ILE B O 1
ATOM 695 N N . ILE B 1 12 ? -3.965 -9.789 -4.527 1 98.31 12 ILE B N 1
ATOM 696 C CA . ILE B 1 12 ? -4.926 -10.844 -4.832 1 98.31 12 ILE B CA 1
ATOM 697 C C . ILE B 1 12 ? -4.27 -11.898 -5.715 1 98.31 12 ILE B C 1
ATOM 699 O O . ILE B 1 12 ? -3.895 -11.625 -6.855 1 98.31 12 ILE B O 1
ATOM 703 N N . LYS B 1 13 ? -4.215 -13.078 -5.18 1 97.12 13 LYS B N 1
ATOM 704 C CA . LYS B 1 13 ? -3.65 -14.203 -5.926 1 97.12 13 LYS B CA 1
ATOM 705 C C . LYS B 1 13 ? -4.75 -15.031 -6.582 1 97.12 13 LYS B C 1
ATOM 707 O O . LYS B 1 13 ? -4.598 -15.492 -7.711 1 97.12 13 LYS B O 1
ATOM 712 N N . GLU B 1 14 ? -5.844 -15.188 -5.82 1 96.12 14 GLU B N 1
ATOM 713 C CA . GLU B 1 14 ? -6.98 -15.953 -6.328 1 96.12 14 GLU B CA 1
ATOM 714 C C . GLU B 1 14 ? -7.996 -15.039 -7.008 1 96.12 14 GLU B C 1
ATOM 716 O O . GLU B 1 14 ? -8.719 -14.297 -6.34 1 96.12 14 GLU B O 1
ATOM 721 N N . GLU B 1 15 ? -8.125 -15.188 -8.336 1 94.38 15 GLU B N 1
ATOM 722 C CA . GLU B 1 15 ? -9.008 -14.336 -9.125 1 94.38 15 GLU B CA 1
ATOM 723 C C . GLU B 1 15 ? -10.453 -14.453 -8.648 1 94.38 15 GLU B C 1
ATOM 725 O O . GLU B 1 15 ? -11.234 -13.5 -8.773 1 94.38 15 GLU B O 1
ATOM 730 N N . GLU B 1 16 ? -10.781 -15.578 -8.062 1 96.38 16 GLU B N 1
ATOM 731 C CA . GLU B 1 16 ? -12.141 -15.828 -7.598 1 96.38 16 GLU B CA 1
ATOM 732 C C . GLU B 1 16 ? -12.5 -14.906 -6.434 1 96.38 16 GLU B C 1
ATOM 734 O O . GLU B 1 16 ? -13.68 -14.719 -6.129 1 96.38 16 GLU B O 1
ATOM 739 N N . SER B 1 17 ? -11.461 -14.336 -5.875 1 98.06 17 SER B N 1
ATOM 740 C CA . SER B 1 17 ? -11.695 -13.484 -4.711 1 98.06 17 SER B CA 1
ATOM 741 C C . SER B 1 17 ? -11.859 -12.023 -5.113 1 98.06 17 SER B C 1
ATOM 743 O O . SER B 1 17 ? -12.203 -11.18 -4.277 1 98.06 17 SER B O 1
ATOM 745 N N . ILE B 1 18 ? -11.727 -11.703 -6.383 1 97.62 18 ILE B N 1
ATOM 746 C CA . ILE B 1 18 ? -11.781 -10.328 -6.879 1 97.62 18 ILE B CA 1
ATOM 747 C C . ILE B 1 18 ? -13.156 -9.734 -6.598 1 97.62 18 ILE B C 1
ATOM 749 O O . ILE B 1 18 ? -13.258 -8.586 -6.145 1 97.62 18 ILE B O 1
ATOM 753 N N . GLY B 1 19 ? -14.117 -10.477 -6.852 1 98.12 19 GLY B N 1
ATOM 754 C CA . GLY B 1 19 ? -15.469 -10.008 -6.586 1 98.12 19 GLY B CA 1
ATOM 755 C C . GLY B 1 19 ? -15.695 -9.641 -5.129 1 98.12 19 GLY B C 1
ATOM 756 O O . GLY B 1 19 ? -16.25 -8.586 -4.828 1 98.12 19 GLY B O 1
ATOM 757 N N . ALA B 1 20 ? -15.273 -10.531 -4.227 1 98.56 20 ALA B N 1
ATOM 758 C CA . ALA B 1 20 ? -15.445 -10.32 -2.791 1 98.56 20 ALA B CA 1
ATOM 759 C C . ALA B 1 20 ? -14.664 -9.094 -2.324 1 98.56 20 ALA B C 1
ATOM 761 O O . ALA B 1 20 ? -15.156 -8.312 -1.504 1 98.56 20 ALA B O 1
ATOM 762 N N . VAL B 1 21 ? -13.5 -8.906 -2.84 1 98.75 21 VAL B N 1
ATOM 763 C CA . VAL B 1 21 ? -12.695 -7.734 -2.508 1 98.75 21 VAL B CA 1
ATOM 764 C C . VAL B 1 21 ? -13.445 -6.465 -2.912 1 98.75 21 VAL B C 1
ATOM 766 O O . VAL B 1 21 ? -13.594 -5.539 -2.111 1 98.75 21 VAL B O 1
ATOM 769 N N . ASN B 1 22 ? -13.992 -6.477 -4.16 1 98.25 22 ASN B N 1
ATOM 770 C CA . ASN B 1 22 ? -14.711 -5.316 -4.664 1 98.25 22 ASN B CA 1
ATOM 771 C C . ASN B 1 22 ? -15.961 -5.027 -3.83 1 98.25 22 ASN B C 1
ATOM 773 O O . ASN B 1 22 ? -16.281 -3.863 -3.574 1 98.25 22 ASN B O 1
ATOM 777 N N . GLU B 1 23 ? -16.547 -6.055 -3.443 1 98.69 23 GLU B N 1
ATOM 778 C CA . GLU B 1 23 ? -17.734 -5.879 -2.613 1 98.69 23 GLU B CA 1
ATOM 779 C C . GLU B 1 23 ? -17.391 -5.246 -1.271 1 98.69 23 GLU B C 1
ATOM 781 O O . GLU B 1 23 ? -18.078 -4.336 -0.807 1 98.69 23 GLU B O 1
ATOM 786 N N . LEU B 1 24 ? -16.328 -5.723 -0.678 1 98.81 24 LEU B N 1
ATOM 787 C CA . LEU B 1 24 ? -15.891 -5.16 0.595 1 98.81 24 LEU B CA 1
ATOM 788 C C . LEU B 1 24 ? -15.531 -3.686 0.444 1 98.81 24 LEU B C 1
ATOM 790 O O . LEU B 1 24 ? -15.914 -2.859 1.274 1 98.81 24 LEU B O 1
ATOM 794 N N . LEU B 1 25 ? -14.82 -3.34 -0.643 1 98.75 25 LEU B N 1
ATOM 795 C CA . LEU B 1 25 ? -14.438 -1.95 -0.874 1 98.75 25 LEU B CA 1
ATOM 796 C C . LEU B 1 25 ? -15.672 -1.075 -1.077 1 98.75 25 LEU B C 1
ATOM 798 O O . LEU B 1 25 ? -15.703 0.074 -0.632 1 98.75 25 LEU B O 1
ATOM 802 N N . HIS B 1 26 ? -16.625 -1.71 -1.741 1 98.69 26 HIS B N 1
ATOM 803 C CA . HIS B 1 26 ? -17.875 -0.975 -1.929 1 98.69 26 HIS B CA 1
ATOM 804 C C . HIS B 1 26 ? -18.562 -0.707 -0.594 1 98.69 26 HIS B C 1
ATOM 806 O O . HIS B 1 26 ? -19.047 0.396 -0.358 1 98.69 26 HIS B O 1
ATOM 812 N N . GLU B 1 27 ? -18.5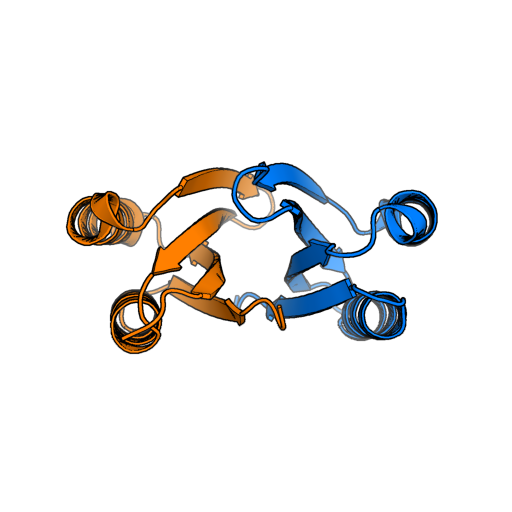78 -1.629 0.305 1 98.56 27 GLU B N 1
ATOM 813 C CA . GLU B 1 27 ? -19.203 -1.495 1.62 1 98.56 27 GLU B CA 1
ATOM 814 C C . GLU B 1 27 ? -18.562 -0.363 2.418 1 98.56 27 GLU B C 1
ATOM 816 O O . GLU B 1 27 ? -19.219 0.256 3.26 1 98.56 27 GLU B O 1
ATOM 821 N N . PHE B 1 28 ? -17.297 -0.115 2.164 1 98.69 28 PHE B N 1
ATOM 822 C CA . PHE B 1 28 ? -16.562 0.87 2.953 1 98.69 28 PHE B 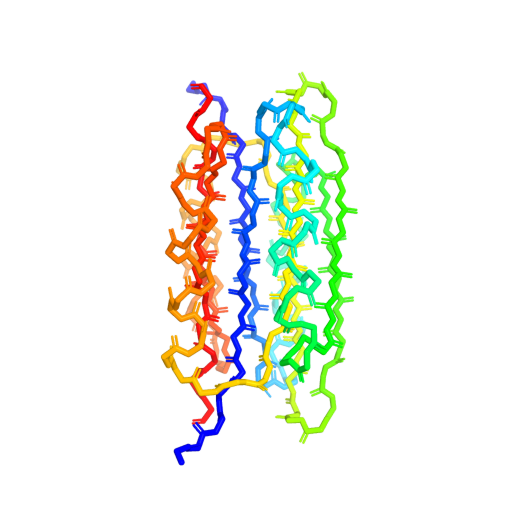CA 1
ATOM 823 C C . PHE B 1 28 ? -16.312 2.133 2.139 1 98.69 28 PHE B C 1
ATOM 825 O O . PHE B 1 28 ? -15.453 2.943 2.496 1 98.69 28 PHE B O 1
ATOM 832 N N . ARG B 1 29 ? -16.969 2.359 1.073 1 98.31 29 ARG B N 1
ATOM 833 C CA . ARG B 1 29 ? -16.703 3.391 0.076 1 98.31 29 ARG B CA 1
ATOM 834 C C . ARG B 1 29 ? -16.734 4.781 0.703 1 98.31 29 ARG B C 1
ATOM 836 O O . ARG B 1 29 ? -16.062 5.699 0.218 1 98.31 29 ARG B O 1
ATOM 843 N N . GLU B 1 30 ? -17.5 4.949 1.81 1 98.12 30 GLU B N 1
ATOM 844 C CA . GLU B 1 30 ? -17.641 6.273 2.414 1 98.12 30 GLU B CA 1
ATOM 845 C C . GLU B 1 30 ? -16.312 6.746 3.004 1 98.12 30 GLU B C 1
ATOM 847 O O . GLU B 1 30 ? -16.109 7.945 3.203 1 98.12 30 GLU B O 1
ATOM 852 N N . TYR B 1 31 ? -15.43 5.859 3.283 1 98.31 31 TYR B N 1
ATOM 853 C CA . TYR B 1 31 ? -14.148 6.18 3.906 1 98.31 31 TYR B CA 1
ATOM 854 C C . TYR B 1 31 ? -13.039 6.254 2.865 1 98.31 31 TYR B C 1
ATOM 856 O O . TYR B 1 31 ? -11.938 6.742 3.15 1 98.31 31 TYR B O 1
ATOM 864 N N . ILE B 1 32 ? -13.266 5.738 1.639 1 98.44 32 ILE B N 1
ATOM 865 C CA . ILE B 1 32 ? -12.227 5.59 0.626 1 98.44 32 ILE B CA 1
ATOM 866 C C . ILE B 1 32 ? -12.094 6.883 -0.174 1 98.44 32 ILE B C 1
ATOM 868 O O . ILE B 1 32 ? -13.062 7.352 -0.772 1 98.44 32 ILE B O 1
ATOM 872 N N . VAL B 1 33 ? -10.906 7.379 -0.132 1 96.75 33 VAL B N 1
ATOM 873 C CA . VAL B 1 33 ? -10.711 8.648 -0.829 1 96.75 33 VAL B CA 1
ATOM 874 C C . VAL B 1 33 ? -9.977 8.406 -2.145 1 96.75 33 VAL B C 1
ATOM 876 O O . VAL B 1 33 ? -9.875 9.305 -2.982 1 96.75 33 VAL B O 1
ATOM 879 N N . GLY B 1 34 ? -9.414 7.242 -2.273 1 96.38 34 GLY B N 1
ATOM 880 C CA . GLY B 1 34 ? -8.727 6.863 -3.496 1 96.38 34 GLY B CA 1
ATOM 881 C C . GLY B 1 34 ? -8.398 5.387 -3.562 1 96.38 34 GLY B C 1
ATOM 882 O O . GLY B 1 34 ? -8.203 4.742 -2.529 1 96.38 34 GLY B O 1
ATOM 883 N N . ARG B 1 35 ? -8.445 4.852 -4.766 1 95.94 35 ARG B N 1
ATOM 884 C CA . ARG B 1 35 ? -8.062 3.461 -4.996 1 95.94 35 ARG B CA 1
ATOM 885 C C . ARG B 1 35 ? -7.285 3.314 -6.301 1 95.94 35 ARG B C 1
ATOM 887 O O . ARG B 1 35 ? -7.586 3.988 -7.289 1 95.94 35 ARG B O 1
ATOM 894 N N . MET B 1 36 ? -6.293 2.525 -6.266 1 94.75 36 MET B N 1
ATOM 895 C CA . MET B 1 36 ? -5.469 2.209 -7.43 1 94.75 36 MET B CA 1
ATOM 896 C C . MET B 1 36 ? -5.223 0.706 -7.531 1 94.75 36 MET B C 1
ATOM 898 O O . MET B 1 36 ? -5.152 0.014 -6.512 1 94.75 36 MET B O 1
ATOM 902 N N . GLY B 1 37 ? -5.184 0.252 -8.844 1 94.62 37 GLY B N 1
ATOM 903 C CA . GLY B 1 37 ? -4.934 -1.166 -9.039 1 94.62 37 GLY B CA 1
ATOM 904 C C . GLY B 1 37 ? -4.055 -1.456 -10.242 1 94.62 37 GLY B C 1
ATOM 905 O O . GLY B 1 37 ? -4.125 -0.752 -11.25 1 94.62 37 GLY B O 1
ATOM 906 N N . ILE B 1 38 ? -3.23 -2.438 -10.141 1 94 38 ILE B N 1
ATOM 907 C CA . ILE B 1 38 ? -2.348 -2.834 -11.227 1 94 38 ILE B CA 1
ATOM 908 C C . ILE B 1 38 ? -2.242 -4.355 -11.281 1 94 38 ILE B C 1
ATOM 910 O O . ILE B 1 38 ? -1.881 -4.992 -10.289 1 94 38 ILE B O 1
ATOM 914 N N . PRO B 1 39 ? -2.525 -4.984 -12.438 1 94.69 39 PRO B N 1
ATOM 915 C CA . PRO B 1 39 ? -2.254 -6.414 -12.586 1 94.69 39 PRO B CA 1
ATOM 916 C C . PRO B 1 39 ? -0.775 -6.715 -12.82 1 94.69 39 PRO B C 1
ATOM 918 O O . PRO B 1 39 ? -0.084 -5.945 -13.492 1 94.69 39 PRO B O 1
ATOM 921 N N . TYR B 1 40 ? -0.277 -7.66 -12.148 1 97 40 TYR B N 1
ATOM 922 C CA . TYR B 1 40 ? 1.044 -8.203 -12.438 1 97 40 TYR B CA 1
ATOM 923 C C . TYR B 1 40 ? 0.94 -9.641 -12.945 1 97 40 TYR B C 1
ATOM 925 O O . TYR B 1 40 ? 1.068 -10.586 -12.164 1 97 40 TYR B O 1
ATOM 933 N N . ARG B 1 41 ? 0.861 -9.828 -14.227 1 95.06 41 ARG B N 1
ATOM 934 C CA . ARG B 1 41 ? 0.474 -11.07 -14.875 1 95.06 41 ARG B CA 1
ATOM 935 C C . ARG B 1 41 ? 1.604 -12.094 -14.812 1 95.06 41 ARG B C 1
ATOM 937 O O . ARG B 1 41 ? 1.356 -13.297 -14.711 1 95.06 41 ARG B O 1
ATOM 944 N N . ASP B 1 42 ? 2.812 -11.547 -14.875 1 95.19 42 ASP B N 1
ATOM 945 C CA . ASP B 1 42 ? 3.947 -12.461 -14.898 1 95.19 42 ASP B CA 1
ATOM 946 C C . ASP B 1 42 ? 3.945 -13.367 -13.672 1 95.19 42 ASP B C 1
ATOM 948 O O . ASP B 1 42 ? 4.43 -14.5 -13.727 1 95.19 42 ASP B O 1
ATOM 952 N N . ARG B 1 43 ? 3.334 -12.773 -12.617 1 95.81 43 ARG B N 1
ATOM 953 C CA . ARG B 1 43 ? 3.295 -13.562 -11.391 1 95.81 43 ARG B CA 1
ATOM 954 C C . ARG B 1 43 ? 1.863 -13.945 -11.023 1 95.81 43 ARG B C 1
ATOM 956 O O . ARG B 1 43 ? 1.618 -14.523 -9.969 1 95.81 43 ARG B O 1
ATOM 963 N N . GLY B 1 44 ? 0.945 -13.609 -11.789 1 95.62 44 GLY B N 1
ATOM 964 C CA . GLY B 1 44 ? -0.447 -14 -11.641 1 95.62 44 GLY B CA 1
ATOM 965 C C . GLY B 1 44 ? -1.132 -13.32 -10.469 1 95.62 44 GLY B C 1
ATOM 966 O O . GLY B 1 44 ? -1.979 -13.93 -9.805 1 95.62 44 GLY B O 1
ATOM 967 N N . VAL B 1 45 ? -0.692 -12.148 -10.188 1 97.06 45 VAL B N 1
ATOM 968 C CA . VAL B 1 45 ? -1.318 -11.484 -9.047 1 97.06 45 VAL B CA 1
ATOM 969 C C . VAL B 1 45 ? -1.916 -10.148 -9.484 1 97.06 45 VAL B C 1
ATOM 971 O O . VAL B 1 45 ? -1.503 -9.578 -10.5 1 97.06 45 VAL B O 1
ATOM 974 N N . SER B 1 46 ? -2.918 -9.703 -8.773 1 97.56 46 SER B N 1
ATOM 975 C CA . SER B 1 46 ? -3.467 -8.352 -8.859 1 97.56 46 SER B CA 1
ATOM 976 C C . SER B 1 46 ? -3.186 -7.566 -7.582 1 97.56 46 SER B C 1
ATOM 978 O O . SER B 1 46 ? -3.266 -8.109 -6.48 1 97.56 46 SER B O 1
ATOM 980 N N . ILE B 1 47 ? -2.846 -6.309 -7.746 1 97.81 47 ILE B N 1
ATOM 981 C CA . ILE B 1 47 ? -2.506 -5.449 -6.617 1 97.81 47 ILE B CA 1
ATOM 982 C C . ILE B 1 47 ? -3.459 -4.258 -6.57 1 97.81 47 ILE B C 1
ATOM 984 O O . ILE B 1 47 ? -3.74 -3.639 -7.602 1 97.81 47 ILE B O 1
ATOM 988 N N . ILE B 1 48 ? -3.996 -3.938 -5.43 1 98.19 48 ILE B N 1
ATOM 989 C CA . ILE B 1 48 ? -4.84 -2.768 -5.211 1 98.19 48 ILE B CA 1
ATOM 990 C C . ILE B 1 48 ? -4.305 -1.955 -4.035 1 98.19 48 ILE B C 1
ATOM 992 O O . ILE B 1 48 ? -3.904 -2.52 -3.014 1 98.19 48 ILE B O 1
ATOM 996 N N . SER B 1 49 ? -4.191 -0.735 -4.117 1 97.88 49 SER B N 1
ATOM 997 C CA . SER B 1 49 ? -3.918 0.197 -3.029 1 97.88 49 SER B CA 1
ATOM 998 C C . SER B 1 49 ? -5.113 1.107 -2.766 1 97.88 49 SER B C 1
ATOM 1000 O O . SER B 1 49 ? -5.598 1.783 -3.676 1 97.88 49 SER B O 1
ATOM 1002 N N . VAL B 1 50 ? -5.562 1.105 -1.531 1 98.38 50 VAL B N 1
ATOM 1003 C CA . VAL B 1 50 ? -6.723 1.907 -1.167 1 98.38 50 VAL B CA 1
ATOM 1004 C C . VAL B 1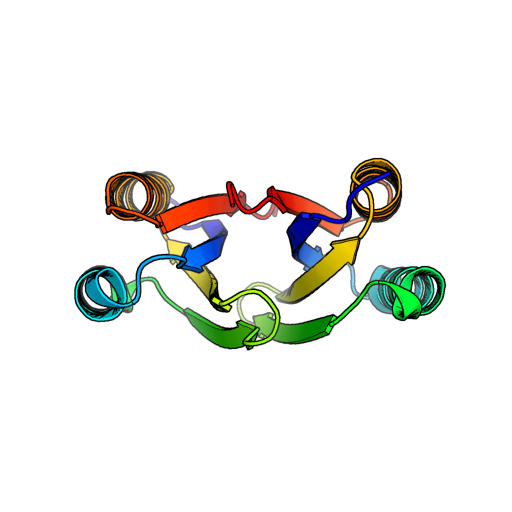 50 ? -6.34 2.918 -0.09 1 98.38 50 VAL B C 1
ATOM 1006 O O . VAL B 1 50 ? -5.719 2.559 0.914 1 98.38 50 VAL B O 1
ATOM 1009 N N . VAL B 1 51 ? -6.672 4.145 -0.338 1 98.31 51 VAL B N 1
ATOM 1010 C CA . VAL B 1 51 ? -6.43 5.219 0.621 1 98.31 51 VAL B CA 1
ATOM 1011 C C . VAL B 1 51 ? -7.715 5.527 1.387 1 98.31 51 VAL B C 1
ATOM 1013 O O . VAL B 1 51 ? -8.766 5.75 0.783 1 98.31 51 VAL B O 1
ATOM 1016 N N . LEU B 1 52 ? -7.582 5.547 2.727 1 98.5 52 LEU B N 1
ATOM 1017 C CA . LEU B 1 52 ? -8.734 5.809 3.576 1 98.5 52 LEU B CA 1
ATOM 1018 C C . LEU B 1 52 ? -8.516 7.059 4.426 1 98.5 52 LEU B C 1
ATOM 1020 O O . LEU B 1 52 ? -7.395 7.336 4.848 1 98.5 52 LEU B O 1
ATOM 1024 N N . ASP B 1 53 ? -9.547 7.785 4.535 1 98.25 53 ASP B N 1
ATOM 1025 C CA . ASP B 1 53 ? -9.703 8.758 5.617 1 98.25 53 ASP B CA 1
ATOM 1026 C C . ASP B 1 53 ? -10.844 8.359 6.551 1 98.25 53 ASP B C 1
ATOM 1028 O O . ASP B 1 53 ? -12.008 8.656 6.281 1 98.25 53 ASP B O 1
ATOM 1032 N N . ALA B 1 54 ? -10.469 7.566 7.621 1 98.38 54 ALA B N 1
ATOM 1033 C CA . ALA B 1 54 ? -11.469 6.816 8.383 1 98.38 54 ALA B CA 1
ATOM 1034 C C . ALA B 1 54 ? -11.023 6.633 9.828 1 98.38 54 ALA B C 1
ATOM 1036 O O . ALA B 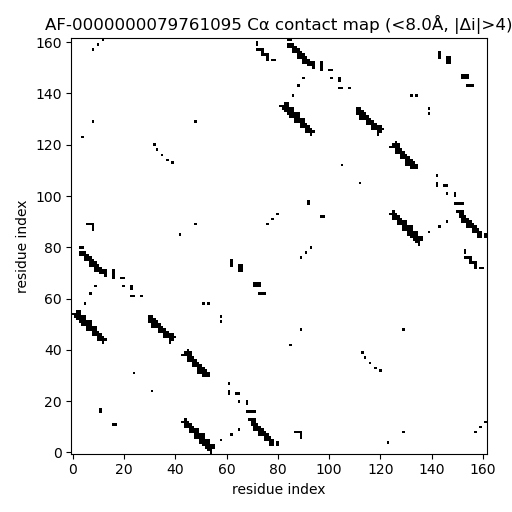1 54 ? -9.844 6.777 10.148 1 98.38 54 ALA B O 1
ATOM 1037 N N . PRO B 1 55 ? -12.031 6.395 10.758 1 97.81 55 PRO B N 1
ATOM 1038 C CA . PRO B 1 55 ? -11.648 5.949 12.102 1 97.81 55 PRO B CA 1
ATOM 1039 C C . PRO B 1 55 ? -10.836 4.66 12.086 1 97.81 55 PRO B C 1
ATOM 1041 O O . PRO B 1 55 ? -11.016 3.82 11.195 1 97.81 55 PRO B O 1
ATOM 1044 N N . GLY B 1 56 ? -9.945 4.516 13.07 1 97.19 56 GLY B N 1
ATOM 1045 C CA . GLY B 1 56 ? -9.062 3.359 13.148 1 97.19 56 GLY B CA 1
ATOM 1046 C C . GLY B 1 56 ? -9.812 2.041 13.125 1 97.19 56 GLY B C 1
ATOM 1047 O O . GLY B 1 56 ? -9.352 1.07 12.523 1 97.19 56 GLY B O 1
ATOM 1048 N N . ASP B 1 57 ? -10.93 2.018 13.695 1 97.12 57 ASP B N 1
ATOM 1049 C CA . ASP B 1 57 ? -11.695 0.776 13.773 1 97.12 57 ASP B CA 1
ATOM 1050 C C . ASP B 1 57 ? -12.219 0.368 12.398 1 97.12 57 ASP B C 1
ATOM 1052 O O . ASP B 1 57 ? -12.281 -0.822 12.078 1 97.12 57 ASP B O 1
ATOM 1056 N N . ALA B 1 58 ? -12.633 1.319 11.617 1 98.12 58 ALA B N 1
ATOM 1057 C CA . ALA B 1 58 ? -13.102 1.025 10.266 1 98.12 58 ALA B CA 1
ATOM 1058 C C . ALA B 1 58 ? -11.977 0.47 9.406 1 98.12 58 ALA B C 1
ATOM 1060 O O . ALA B 1 58 ? -12.156 -0.522 8.695 1 98.12 58 ALA B O 1
ATOM 1061 N N . THR B 1 59 ? -10.82 1.103 9.484 1 98.44 59 THR B N 1
ATOM 1062 C CA . THR B 1 59 ? -9.664 0.647 8.719 1 98.44 59 THR B CA 1
ATOM 1063 C C . THR B 1 59 ? -9.281 -0.774 9.117 1 98.44 59 THR B C 1
ATOM 1065 O O . THR B 1 59 ? -9.07 -1.631 8.25 1 98.44 59 THR B O 1
ATOM 1068 N N . SER B 1 60 ? -9.242 -0.987 10.445 1 98 60 SER B N 1
ATOM 1069 C CA . SER B 1 60 ? -8.875 -2.311 10.953 1 98 60 SER B CA 1
ATOM 1070 C C . SER B 1 60 ? -9.898 -3.359 10.531 1 98 60 SER B C 1
ATOM 1072 O O . SER B 1 60 ? -9.539 -4.484 10.188 1 98 60 SER B O 1
ATOM 1074 N N . SER B 1 61 ? -11.156 -2.971 10.617 1 98.56 61 SER B N 1
ATOM 1075 C CA . SER B 1 61 ? -12.234 -3.875 10.219 1 98.56 61 SER B CA 1
ATOM 1076 C C . SER B 1 61 ? -12.109 -4.27 8.75 1 98.56 61 SER B C 1
ATOM 1078 O O . SER B 1 61 ? -12.164 -5.453 8.414 1 98.56 61 SER B O 1
ATOM 1080 N N . LEU B 1 62 ? -11.898 -3.326 7.891 1 98.75 62 LEU B N 1
ATOM 1081 C CA . LEU B 1 62 ? -11.75 -3.607 6.469 1 98.75 62 LEU B CA 1
ATOM 1082 C C . LEU B 1 62 ? -10.523 -4.473 6.207 1 98.75 62 LEU B C 1
ATOM 1084 O O . LEU B 1 62 ? -10.609 -5.48 5.5 1 98.75 62 LEU B O 1
ATOM 1088 N N . SER B 1 63 ? -9.398 -4.047 6.793 1 98.56 63 SER B N 1
ATOM 1089 C CA . SER B 1 63 ? -8.164 -4.801 6.605 1 98.56 63 SER B CA 1
ATOM 1090 C C . SER B 1 63 ? -8.32 -6.246 7.066 1 98.56 63 SER B C 1
ATOM 1092 O O . SER B 1 63 ? -7.891 -7.176 6.383 1 98.56 63 SER B O 1
ATOM 1094 N N . GLY B 1 64 ? -9.008 -6.355 8.227 1 98.44 64 GLY B N 1
ATOM 1095 C CA . GLY B 1 64 ? -9.25 -7.688 8.758 1 98.44 64 GLY B CA 1
ATOM 1096 C C . GLY B 1 64 ? -10.109 -8.547 7.848 1 98.44 64 GLY B C 1
ATOM 1097 O O . GLY B 1 64 ? -9.789 -9.719 7.613 1 98.44 64 GLY B O 1
ATOM 1098 N N . LYS B 1 65 ? -11.156 -8.047 7.332 1 98.75 65 LYS B N 1
ATOM 1099 C CA . LYS B 1 65 ? -12.055 -8.766 6.434 1 98.75 65 LYS B CA 1
ATOM 1100 C C . LYS B 1 65 ? -11.344 -9.164 5.145 1 98.75 65 LYS B C 1
ATOM 1102 O O . LYS B 1 65 ? -11.508 -10.281 4.652 1 98.75 65 LYS B O 1
ATOM 1107 N N . LEU B 1 66 ? -10.539 -8.258 4.594 1 98.69 66 LEU B N 1
ATOM 1108 C CA . LEU B 1 66 ? -9.773 -8.539 3.383 1 98.69 66 LEU B CA 1
ATOM 1109 C C . LEU B 1 66 ? -8.805 -9.703 3.611 1 98.69 66 LEU B C 1
ATOM 1111 O O . LEU B 1 66 ? -8.711 -10.602 2.777 1 98.69 66 LEU B O 1
ATOM 1115 N N . GLY B 1 67 ? -8.172 -9.672 4.77 1 97.44 67 GLY B N 1
ATOM 1116 C CA . GLY B 1 67 ? -7.18 -10.688 5.09 1 97.44 67 GLY B CA 1
ATOM 1117 C C . GLY B 1 67 ? -7.773 -12.078 5.227 1 97.44 67 GLY B C 1
ATOM 1118 O O . GLY B 1 67 ? -7.047 -13.07 5.172 1 97.44 67 GLY B O 1
ATOM 1119 N N . MET B 1 68 ? -9.07 -12.141 5.371 1 97.69 68 MET B N 1
ATOM 1120 C CA . MET B 1 68 ? -9.742 -13.422 5.582 1 97.69 68 MET B CA 1
ATOM 1121 C C . MET B 1 68 ? -10.125 -14.062 4.25 1 97.69 68 MET B C 1
ATOM 1123 O O . MET B 1 68 ? -10.492 -15.234 4.207 1 97.69 68 MET B O 1
ATOM 1127 N N . LEU B 1 69 ? -10.078 -13.305 3.236 1 98.12 69 LEU B N 1
ATOM 1128 C CA . LEU B 1 69 ? -10.453 -13.828 1.928 1 98.12 69 LEU B CA 1
ATOM 1129 C C . LEU B 1 69 ? -9.359 -14.742 1.376 1 98.12 69 LEU B C 1
ATOM 1131 O O . LEU B 1 69 ? -8.172 -14.453 1.523 1 98.12 69 LEU B O 1
ATOM 1135 N N . GLU B 1 70 ? -9.766 -15.797 0.72 1 97.06 70 GLU B N 1
ATOM 1136 C CA . GLU B 1 70 ? -8.812 -16.75 0.16 1 97.06 70 GLU B CA 1
ATOM 1137 C C . GLU B 1 70 ? -7.922 -16.094 -0.887 1 97.06 70 GLU B C 1
ATOM 1139 O O . GLU B 1 70 ? -8.406 -15.406 -1.783 1 97.06 70 GLU B O 1
ATOM 1144 N N . GLY B 1 71 ? -6.594 -16.328 -0.761 1 97.31 71 GLY B N 1
ATOM 1145 C CA . GLY B 1 71 ? -5.652 -15.836 -1.758 1 97.31 71 GLY B CA 1
ATOM 1146 C C . GLY B 1 71 ? -5.461 -14.328 -1.713 1 97.31 71 GLY B C 1
ATOM 1147 O O . GLY B 1 71 ? -5.004 -13.727 -2.686 1 97.31 71 GLY B O 1
ATOM 1148 N N . VAL B 1 72 ? -5.922 -13.727 -0.604 1 98.25 72 VAL B N 1
ATOM 1149 C CA . VAL B 1 72 ? -5.812 -12.273 -0.471 1 98.25 72 VAL B CA 1
ATOM 1150 C C . VAL B 1 72 ? -4.922 -11.93 0.718 1 98.25 72 VAL B C 1
ATOM 1152 O O . VAL B 1 72 ? -5.055 -12.516 1.795 1 98.25 72 VAL B O 1
ATOM 1155 N N . SER B 1 73 ? -3.957 -11.125 0.504 1 98 73 SER B N 1
ATOM 1156 C CA . SER B 1 73 ? -3.158 -10.516 1.563 1 98 73 SER B CA 1
ATOM 1157 C C . SER B 1 73 ? -3.398 -9.016 1.646 1 98 73 SER B C 1
ATOM 1159 O O . SER B 1 73 ? -3.58 -8.352 0.623 1 98 73 SER B O 1
ATOM 1161 N N . ALA B 1 74 ? -3.404 -8.516 2.869 1 98.31 74 ALA B N 1
ATOM 1162 C CA . ALA B 1 74 ? -3.637 -7.086 3.078 1 98.31 74 ALA B CA 1
ATOM 1163 C C . ALA B 1 74 ? -2.748 -6.543 4.195 1 98.31 74 ALA B C 1
ATOM 1165 O O . ALA B 1 74 ? -2.533 -7.215 5.207 1 98.31 74 ALA B O 1
ATOM 1166 N N . LYS B 1 75 ? -2.227 -5.348 4.023 1 98.25 75 LYS B N 1
ATOM 1167 C CA . LYS B 1 75 ? -1.437 -4.648 5.035 1 98.25 75 LYS B CA 1
ATOM 1168 C C . LYS B 1 75 ? -1.763 -3.158 5.051 1 98.25 75 LYS B C 1
ATOM 1170 O O . LYS B 1 75 ? -1.899 -2.535 3.998 1 98.25 75 LYS B O 1
ATOM 1175 N N . THR B 1 76 ? -1.812 -2.621 6.258 1 98.44 76 THR B N 1
ATOM 1176 C CA . THR B 1 76 ? -2.219 -1.23 6.43 1 98.44 76 THR B CA 1
ATOM 1177 C C . THR B 1 76 ? -1.037 -0.37 6.867 1 98.44 76 THR B C 1
ATOM 1179 O O . THR B 1 76 ? -0.244 -0.782 7.715 1 98.44 76 THR B O 1
ATOM 1182 N N . LEU B 1 77 ? -0.921 0.765 6.234 1 98.31 77 LEU B N 1
ATOM 1183 C CA . LEU B 1 77 ? -0.06 1.852 6.688 1 98.31 77 LEU B CA 1
ATOM 1184 C C . LEU B 1 77 ? -0.886 3.062 7.105 1 98.31 77 LEU B C 1
ATOM 1186 O O . LEU B 1 77 ? -1.669 3.59 6.312 1 98.31 77 LEU B O 1
ATOM 1190 N N . THR B 1 78 ? -0.734 3.459 8.312 1 97.25 78 THR B N 1
ATOM 1191 C CA . THR B 1 78 ? -1.43 4.648 8.789 1 97.25 78 THR B CA 1
ATOM 1192 C C . THR B 1 78 ? -0.473 5.836 8.883 1 97.25 78 THR B C 1
ATOM 1194 O O . THR B 1 78 ? 0.635 5.707 9.406 1 97.25 78 THR B O 1
ATOM 1197 N N . ALA B 1 79 ? -0.941 6.941 8.297 1 93.38 79 ALA B N 1
ATOM 1198 C CA . ALA B 1 79 ? -0.124 8.148 8.359 1 93.38 79 ALA B CA 1
ATOM 1199 C C . ALA B 1 79 ? 0.047 8.617 9.805 1 93.38 79 ALA B C 1
ATOM 1201 O O . ALA B 1 79 ? -0.896 8.57 10.594 1 93.38 79 ALA B O 1
ATOM 1202 N N . LYS B 1 80 ? 1.311 8.836 10.148 1 83.94 80 LYS B N 1
ATOM 1203 C CA . LYS B 1 80 ? 1.552 9.523 11.414 1 83.94 80 LYS B CA 1
ATOM 1204 C C . LYS B 1 80 ? 1.43 11.031 11.258 1 83.94 80 LYS B C 1
ATOM 1206 O O . LYS B 1 80 ? 2.41 11.711 10.938 1 83.94 80 LYS B O 1
ATOM 1211 N N . LEU B 1 81 ? 0.206 11.477 11.109 1 69.06 81 LEU B N 1
ATOM 1212 C CA . LEU B 1 81 ? -0.016 12.906 10.938 1 69.06 81 LEU B CA 1
ATOM 1213 C C . LEU B 1 81 ? 0.011 13.625 12.281 1 69.06 81 LEU B C 1
ATOM 1215 O O . LEU B 1 81 ? -0.311 13.031 13.32 1 69.06 81 LEU B O 1
#

pLDDT: mean 96.49, std 5.2, range [64.88, 98.81]

Solvent-accessible surface area (backbone atoms only — not comparable to full-atom values): 8750 Å² total; per-residue (Å²): 127,76,61,40,46,31,35,38,42,33,40,35,53,35,74,84,37,50,62,57,53,50,50,53,50,56,76,46,44,92,32,49,77,43,75,47,74,50,77,41,70,95,75,51,32,36,36,36,41,36,32,30,56,28,37,68,66,59,53,50,50,50,44,51,57,47,44,69,39,68,51,31,46,53,43,76,40,66,60,89,122,126,76,60,41,46,30,36,38,43,34,40,36,53,35,74,84,36,50,61,59,52,51,48,53,50,57,76,47,43,92,29,48,79,44,74,46,75,50,79,40,68,96,74,51,31,36,36,37,40,35,33,30,56,29,35,67,64,58,54,51,50,52,46,51,56,47,45,67,39,67,52,31,46,54,42,76,41,68,59,90,122

InterPro domains:
  IPR023860 [FeFe]-hydrogenase system regulator TM1266 [PF21699] (4-76)
  IPR023860 [FeFe]-hydrogenase system regulator TM1266 [TIGR03959] (4-78)
  IPR027271 Acetolactate synthase/Transcription factor NikR, C-terminal [G3DSA:3.30.70.1150] (1-80)
  IPR045865 ACT-like domain [SSF55021] (3-79)

Secondary structure (DSSP, 8-state):
---EEEEEEEEE--GGGHHHHHHHHHHTGGGEEEEEEEEEGGGTEEEEEEEEEE-HHHHHHHHHHHHTSTTEEEEEEE---/---EEEEEEEEE--GGGHHHHHHHHHHTGGGEEEEEEEEEGGGTEEEEEEEEEE-HHHHHHHHHHHHTSTTEEEEEEE---

Sequence (162 aa):
MDNRVSVISIIIKEEESIGAVNELLHEFREYIVGRMGIPYRDRGVSIISVVLDAPGDATSSLSGKLGMLEGVSAKTLTAKLMDNRVSVISIIIKEEESIGAVNELLHEFREYIVGRMGIPYRDRGVSIISVVLDAPGDATSSLSGKLGMLEGVSAKTLTAKL

Foldseek 3Di:
DFWFKKKKKKKAQDPVCVVVLVVLCVVLVVFWPDKDKDDDPVRRIIMMMTIGRGPPVSVCVSQVVQCPTPRMHMDMDIDPD/DFWFKKKKKKKAQDPVCVVVLVVLCVVLVVFWPDKDKDDDPVRRMIMMMTIGRGPPVSVCVSQVVQCPTPRMHMDMDIDPD

Organism: Clostridium scindens (strain ATCC 35704 / DSM 5676 / VPI 13733 / 19) (NCBI:txid411468)

Nearest PDB structures (foldseek):
  2nzc-assembly1_C  TM=9.673E-01  e=2.068E-09  Thermotoga maritima MSB8
  6u9d-assembly1_O  TM=7.839E-01  e=5.075E-03  Saccharomyces cerevisiae
  6u9d-assembly2_X-2  TM=7.792E-01  e=7.608E-03  Saccharomyces cerevisiae
  6wo1-assembly1_B  TM=7.957E-01  e=1.397E-02  Saccharomyces cerevisiae
  6u9d-assembly2_S-2  TM=7.848E-01  e=1.494E-02  Saccharomyces cerevisiae

Radius of gyration: 14.9 Å; Cα contacts (8 Å, |Δi|>4): 330; chains: 2; bounding box: 37×35×32 Å